Protein AF-A0A1V4SC16-F1 (afdb_monomer)

Nearest PDB structures (foldseek):
  8dss-assembly1_B  TM=9.238E-01  e=8.086E-04  Geobacillus stearothermophilus ATCC 7953
  2oce-assembly1_A  TM=9.212E-01  e=4.466E-02  Pseudomonas aeruginosa PAO1
  3bzk-assembly1_A  TM=8.249E-01  e=3.281E-02  Pseudomonas aeruginosa
  2edu-assembly1_A  TM=8.619E-01  e=1.357E-01  Homo sapiens
  7yfp-assembly1_F  TM=5.704E-01  e=9.016E+00  Saccharomyces cerevisiae

Secondary structure (DSSP, 8-state):
-----GGG--GGGGG----TTEEEEEE--TTS--EEEEEE--HHHHHHTTPPEETTT--HHHHTTSTT--HHHHHHHHHHHHHHTS-SSGGGGGGTS-HHHHHHHHTTEE-PPPSS---TT------

Structure (mmCIF, N/CA/C/O backbone):
data_AF-A0A1V4SC16-F1
#
_entry.id   AF-A0A1V4SC16-F1
#
loop_
_atom_site.group_PDB
_atom_site.id
_atom_site.type_symbol
_atom_site.label_atom_id
_atom_site.label_alt_id
_atom_site.label_comp_id
_atom_site.label_asym_id
_atom_site.label_e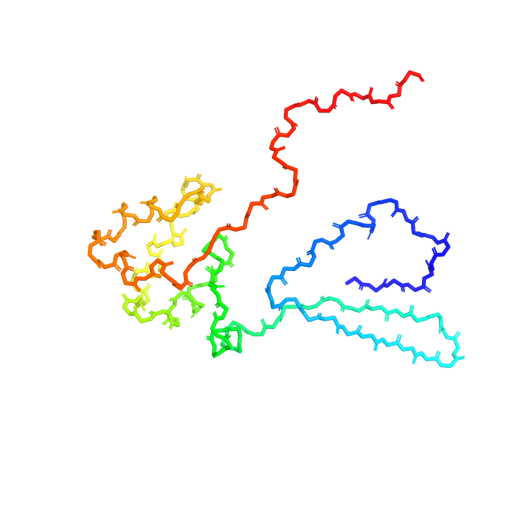ntity_id
_atom_site.label_seq_id
_atom_site.pdbx_PDB_ins_code
_atom_site.Cartn_x
_atom_site.Cartn_y
_atom_site.Cartn_z
_atom_site.occupancy
_atom_site.B_iso_or_equiv
_atom_site.auth_seq_id
_atom_site.auth_comp_id
_atom_site.auth_asym_id
_atom_site.auth_atom_id
_atom_site.pdbx_PDB_model_num
ATOM 1 N N . MET A 1 1 ? 15.921 1.190 -14.578 1.00 51.94 1 MET A N 1
ATOM 2 C CA . MET A 1 1 ? 17.390 1.339 -14.551 1.00 51.94 1 MET A CA 1
ATOM 3 C C . MET A 1 1 ? 17.925 0.444 -15.643 1.00 51.94 1 MET A C 1
ATOM 5 O O . MET A 1 1 ? 17.540 -0.715 -15.640 1.00 51.94 1 MET A O 1
ATOM 9 N N . ARG A 1 2 ? 18.678 0.988 -16.600 1.00 48.94 2 ARG A N 1
ATOM 10 C CA . ARG A 1 2 ? 19.286 0.230 -17.696 1.00 48.94 2 ARG A CA 1
ATOM 11 C C . ARG A 1 2 ? 20.779 0.204 -17.421 1.00 48.94 2 ARG A C 1
ATOM 13 O O . ARG A 1 2 ? 21.379 1.268 -17.312 1.00 48.94 2 ARG A O 1
ATOM 20 N N . VAL A 1 3 ? 21.338 -0.985 -17.230 1.00 53.09 3 VAL A N 1
ATOM 21 C CA . VAL A 1 3 ? 22.755 -1.127 -16.897 1.00 53.09 3 VAL A CA 1
ATOM 22 C C . VAL A 1 3 ? 23.482 -1.717 -18.091 1.00 53.09 3 VAL A C 1
ATOM 24 O O . VAL A 1 3 ? 23.345 -2.901 -18.371 1.00 53.09 3 VAL A O 1
ATOM 27 N N . GLU A 1 4 ? 24.175 -0.861 -18.837 1.00 52.53 4 GLU A N 1
ATOM 28 C CA . GLU A 1 4 ? 24.738 -1.192 -20.155 1.00 52.53 4 GLU A CA 1
ATOM 29 C C . GLU A 1 4 ? 26.219 -1.597 -20.106 1.00 52.53 4 GLU A C 1
ATOM 31 O O . GLU A 1 4 ? 26.729 -2.142 -21.079 1.00 52.53 4 GLU A O 1
ATOM 36 N N . ASP A 1 5 ? 26.920 -1.364 -18.991 1.00 53.72 5 ASP A N 1
ATOM 37 C CA . ASP A 1 5 ? 28.342 -1.687 -18.859 1.00 53.72 5 ASP A CA 1
ATOM 38 C C . ASP A 1 5 ? 28.688 -2.093 -17.421 1.00 53.72 5 ASP A C 1
ATOM 40 O O . ASP A 1 5 ? 28.651 -1.277 -16.496 1.00 53.72 5 ASP A O 1
ATOM 44 N N . ILE A 1 6 ? 29.056 -3.366 -17.234 1.00 53.72 6 ILE A N 1
ATOM 45 C CA . ILE A 1 6 ? 29.424 -3.918 -15.923 1.00 53.72 6 ILE A CA 1
ATOM 46 C C . ILE A 1 6 ? 30.692 -3.263 -15.348 1.00 53.72 6 ILE A C 1
ATOM 48 O O . ILE A 1 6 ? 30.906 -3.281 -14.140 1.00 53.72 6 ILE A O 1
ATOM 52 N N . LYS A 1 7 ? 31.525 -2.651 -16.203 1.00 50.22 7 LYS A N 1
ATOM 53 C CA . LYS A 1 7 ? 32.803 -2.035 -15.815 1.00 50.22 7 LYS A CA 1
ATOM 54 C C . LYS A 1 7 ? 32.665 -0.603 -15.288 1.00 50.22 7 LYS A C 1
ATOM 56 O O . LYS A 1 7 ? 33.641 -0.067 -14.775 1.00 50.22 7 LYS A O 1
ATOM 61 N N . LYS A 1 8 ? 31.480 0.011 -15.406 1.00 47.19 8 LYS A N 1
ATOM 62 C CA . LYS A 1 8 ? 31.158 1.360 -14.896 1.00 47.19 8 LYS A CA 1
ATOM 63 C C . LYS A 1 8 ? 30.176 1.344 -13.718 1.00 47.19 8 LYS A C 1
ATOM 65 O O . LYS A 1 8 ? 29.587 2.373 -13.407 1.00 47.19 8 LYS A O 1
ATOM 70 N N . PHE A 1 9 ? 29.993 0.187 -13.083 1.00 47.75 9 PHE A N 1
ATOM 71 C CA . PHE A 1 9 ? 29.190 0.056 -11.870 1.00 47.75 9 PHE A CA 1
ATOM 72 C C . PHE A 1 9 ? 29.796 0.892 -10.734 1.00 47.75 9 PHE A C 1
ATOM 74 O O . PHE A 1 9 ? 30.867 0.563 -10.228 1.00 47.75 9 PHE A O 1
ATOM 81 N N . ASP A 1 10 ? 29.101 1.955 -10.328 1.00 50.09 10 ASP A N 1
ATOM 82 C CA . ASP A 1 10 ? 29.328 2.637 -9.050 1.00 50.09 10 ASP A CA 1
ATOM 83 C C . ASP A 1 10 ? 28.670 1.793 -7.934 1.00 50.09 10 ASP A C 1
ATOM 85 O O . ASP A 1 10 ? 27.626 1.171 -8.146 1.00 50.09 10 ASP A O 1
ATOM 89 N N . GLU A 1 11 ? 29.253 1.759 -6.733 1.00 51.19 11 GLU A N 1
ATOM 90 C CA . GLU A 1 11 ? 28.751 1.013 -5.564 1.00 51.19 11 GLU A CA 1
ATOM 91 C C . GLU A 1 11 ? 27.275 1.309 -5.247 1.00 51.19 11 GLU A C 1
ATOM 93 O O . GLU A 1 11 ? 26.556 0.465 -4.702 1.00 51.19 11 GLU A O 1
ATOM 98 N N . LYS A 1 12 ? 26.788 2.492 -5.631 1.00 49.38 12 LYS A N 1
ATOM 99 C CA . LYS A 1 12 ? 25.384 2.900 -5.485 1.00 49.38 12 LYS A CA 1
ATOM 100 C C . LYS A 1 12 ? 24.408 2.022 -6.280 1.00 49.38 12 LYS A C 1
ATOM 102 O O . LYS A 1 12 ? 23.275 1.844 -5.832 1.00 49.38 12 LYS A O 1
ATOM 107 N N . ASP A 1 13 ? 24.841 1.424 -7.391 1.00 50.22 13 ASP A N 1
ATOM 108 C CA . ASP A 1 13 ? 24.023 0.536 -8.229 1.00 50.22 13 ASP A CA 1
ATOM 109 C C . ASP A 1 13 ? 23.991 -0.918 -7.713 1.00 50.22 13 ASP A C 1
ATOM 111 O O . ASP A 1 13 ? 23.113 -1.696 -8.097 1.00 50.22 13 ASP A O 1
ATOM 115 N N . LEU A 1 14 ? 24.892 -1.293 -6.789 1.00 55.38 14 LEU A N 1
ATOM 116 C CA . LEU A 1 14 ? 25.004 -2.654 -6.234 1.00 55.38 14 LEU A CA 1
ATOM 117 C C . LEU A 1 14 ? 23.895 -3.023 -5.235 1.00 55.38 14 LEU A C 1
ATOM 119 O O . LEU A 1 14 ? 23.816 -4.171 -4.798 1.00 55.38 14 LEU A O 1
ATOM 123 N N . THR A 1 15 ? 23.034 -2.081 -4.840 1.00 60.59 15 THR A N 1
ATOM 124 C CA . THR A 1 15 ? 22.105 -2.280 -3.711 1.00 60.59 15 THR A CA 1
ATOM 125 C C . THR A 1 15 ? 20.636 -2.042 -4.049 1.00 60.59 15 THR A C 1
ATOM 127 O O . THR A 1 15 ? 19.832 -1.697 -3.177 1.00 60.59 15 THR A O 1
ATOM 130 N N . VAL A 1 16 ? 20.221 -2.280 -5.300 1.00 67.81 16 VAL A N 1
ATOM 131 C CA . VAL A 1 16 ? 18.786 -2.248 -5.614 1.00 67.81 16 VAL A CA 1
ATOM 132 C C . VAL A 1 16 ? 18.067 -3.402 -4.908 1.00 67.81 16 VAL A C 1
ATOM 134 O O . VAL A 1 16 ? 18.160 -4.565 -5.297 1.00 67.81 16 VAL A O 1
ATOM 137 N N . LYS A 1 17 ? 17.306 -3.071 -3.857 1.00 70.31 17 LYS A N 1
ATOM 138 C CA . LYS A 1 17 ? 16.481 -4.038 -3.124 1.00 70.31 17 LYS A CA 1
ATOM 139 C C . LYS A 1 17 ? 15.363 -4.561 -4.020 1.00 70.31 17 LYS A C 1
ATOM 141 O O . LYS A 1 17 ? 14.406 -3.836 -4.307 1.00 70.31 17 LYS A O 1
ATOM 146 N N . LEU A 1 18 ? 15.441 -5.839 -4.379 1.00 76.44 18 LEU A N 1
ATOM 147 C CA . LEU A 1 18 ? 14.299 -6.565 -4.924 1.00 76.44 18 LEU A CA 1
ATOM 148 C C . LEU A 1 18 ? 13.229 -6.718 -3.841 1.00 76.44 18 LEU A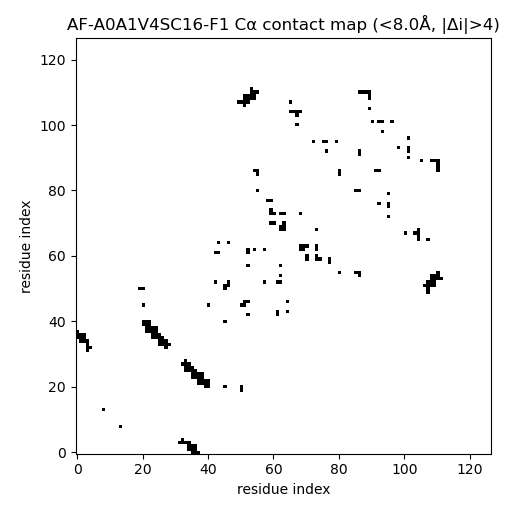 C 1
ATOM 150 O O . LEU A 1 18 ? 13.519 -7.012 -2.680 1.00 76.44 18 LEU A O 1
ATOM 154 N N . ARG A 1 19 ? 11.983 -6.477 -4.233 1.00 74.31 19 ARG A N 1
ATOM 155 C CA . ARG A 1 19 ? 10.808 -6.508 -3.364 1.00 74.31 19 ARG A CA 1
ATOM 156 C C . ARG A 1 19 ? 9.867 -7.595 -3.837 1.00 74.31 19 ARG A C 1
ATOM 158 O O . ARG A 1 19 ? 9.994 -8.097 -4.956 1.00 74.31 19 ARG A O 1
ATOM 165 N N . ASN A 1 20 ? 8.893 -7.938 -3.003 1.00 75.06 20 ASN A N 1
ATOM 166 C CA . ASN A 1 20 ? 7.876 -8.882 -3.433 1.00 75.06 20 ASN A CA 1
ATOM 167 C C . ASN A 1 20 ? 7.115 -8.320 -4.648 1.00 75.06 20 ASN A C 1
ATOM 169 O O . ASN A 1 20 ? 6.671 -7.172 -4.643 1.00 75.06 20 ASN A O 1
ATOM 173 N N . GLY A 1 21 ? 7.011 -9.118 -5.709 1.00 78.56 21 GLY A N 1
ATOM 174 C CA . GLY A 1 21 ? 6.439 -8.690 -6.984 1.00 78.56 21 GLY A CA 1
ATOM 175 C C . GLY A 1 21 ? 7.309 -7.734 -7.812 1.00 78.56 21 GLY A C 1
ATOM 176 O O . GLY A 1 21 ? 6.791 -7.102 -8.737 1.00 78.56 21 GLY A O 1
ATOM 177 N N . SER A 1 22 ? 8.612 -7.626 -7.524 1.00 85.81 22 SER A N 1
ATOM 178 C CA . SER A 1 22 ? 9.588 -7.089 -8.480 1.00 85.81 22 SER A CA 1
ATOM 179 C C . SER A 1 22 ? 9.651 -7.979 -9.724 1.00 85.81 22 SER A C 1
ATOM 181 O O . SER A 1 22 ? 9.825 -9.191 -9.625 1.00 85.81 22 SER A O 1
ATOM 183 N N . LYS A 1 23 ? 9.540 -7.366 -10.902 1.00 83.81 23 LYS A N 1
ATOM 184 C CA . LYS A 1 23 ? 9.699 -8.011 -12.206 1.00 83.81 23 LYS A CA 1
ATOM 185 C C . LYS A 1 23 ? 11.054 -7.606 -12.778 1.00 83.81 23 LYS A C 1
ATOM 187 O O . LYS A 1 23 ? 11.309 -6.419 -12.959 1.00 83.81 23 LYS A O 1
ATOM 192 N N . ILE A 1 24 ? 11.902 -8.593 -13.049 1.00 86.31 24 ILE A N 1
ATOM 193 C CA . ILE A 1 24 ? 13.200 -8.395 -13.699 1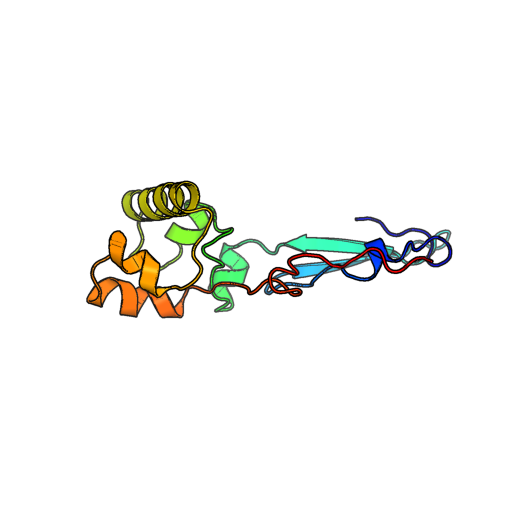.00 86.31 24 ILE A CA 1
ATOM 194 C C . ILE A 1 24 ? 13.050 -8.796 -15.159 1.00 86.31 24 ILE A C 1
ATOM 196 O O . ILE A 1 24 ? 12.590 -9.898 -15.455 1.00 86.31 24 ILE A O 1
ATOM 200 N N . ILE A 1 25 ? 13.421 -7.902 -16.065 1.00 83.75 25 ILE A N 1
ATOM 201 C CA . ILE A 1 25 ? 13.451 -8.166 -17.501 1.00 83.75 25 ILE A CA 1
ATOM 202 C C . ILE A 1 25 ? 14.918 -8.236 -17.895 1.00 83.75 25 ILE A C 1
ATOM 204 O O . ILE A 1 25 ? 15.630 -7.251 -17.737 1.00 83.75 25 ILE A O 1
ATOM 208 N N . LEU A 1 26 ? 15.371 -9.396 -18.365 1.00 82.50 26 LEU A N 1
ATOM 209 C CA . LEU A 1 26 ? 16.730 -9.589 -18.869 1.00 82.50 26 LEU A CA 1
ATOM 210 C C . LEU A 1 26 ? 16.715 -9.463 -20.390 1.00 82.50 26 LEU A C 1
ATOM 212 O O . LEU A 1 26 ? 15.956 -10.167 -21.055 1.00 82.50 26 LEU A O 1
ATOM 216 N N . SER A 1 27 ? 17.570 -8.597 -20.923 1.00 79.56 27 SER A N 1
ATOM 217 C CA . SER A 1 27 ? 17.668 -8.327 -22.354 1.00 79.56 27 SER A CA 1
ATOM 218 C C . SER A 1 27 ? 19.129 -8.350 -22.792 1.00 79.56 27 SER A C 1
ATOM 220 O O . SER A 1 27 ? 20.026 -7.880 -22.095 1.00 79.56 27 SER A O 1
ATOM 222 N N . SER A 1 28 ? 19.382 -8.895 -23.977 1.00 73.38 28 SER A N 1
ATOM 223 C CA . SER A 1 28 ? 20.696 -8.871 -24.618 1.00 73.38 28 SER A CA 1
ATOM 224 C C . SER A 1 28 ? 20.493 -8.706 -26.120 1.00 73.38 28 SER A C 1
ATOM 226 O O . SER A 1 28 ? 19.628 -9.362 -26.702 1.00 73.38 28 SER A O 1
ATOM 228 N N . ASN A 1 29 ? 21.258 -7.809 -26.746 1.00 72.50 29 ASN A N 1
ATOM 229 C CA . ASN A 1 29 ? 21.358 -7.725 -28.203 1.00 72.50 29 ASN A CA 1
ATOM 230 C C . ASN A 1 29 ? 22.770 -8.184 -28.622 1.00 72.50 29 ASN A C 1
ATOM 232 O O . ASN A 1 29 ? 23.693 -8.132 -27.815 1.00 72.50 29 ASN A O 1
ATOM 236 N N . LYS A 1 30 ? 22.942 -8.640 -29.871 1.00 64.50 30 LYS A N 1
ATOM 237 C CA . LYS A 1 30 ? 24.211 -9.214 -30.372 1.00 64.50 30 LYS A CA 1
ATOM 238 C C . LYS A 1 30 ? 25.417 -8.255 -30.328 1.00 64.50 30 LYS A C 1
ATOM 240 O O . LYS A 1 30 ? 26.543 -8.722 -30.442 1.00 64.50 30 LYS A O 1
ATOM 245 N N . GLU A 1 31 ? 25.185 -6.956 -30.173 1.00 70.38 31 GLU A N 1
ATOM 246 C CA . GLU A 1 31 ? 26.179 -5.875 -30.178 1.00 70.38 31 GLU A CA 1
ATOM 247 C C . GLU A 1 31 ? 26.399 -5.229 -28.792 1.00 70.38 31 GLU A C 1
ATOM 249 O O . GLU A 1 31 ? 27.368 -4.497 -28.621 1.00 70.38 31 GLU A O 1
ATOM 254 N N . ASN A 1 32 ? 25.551 -5.506 -27.791 1.00 58.31 32 ASN A N 1
ATOM 255 C CA . ASN A 1 32 ? 25.593 -4.884 -26.462 1.00 58.31 32 ASN A CA 1
ATOM 256 C C . ASN A 1 32 ? 25.756 -5.908 -25.333 1.00 58.31 32 ASN A C 1
ATOM 258 O O . ASN A 1 32 ? 25.272 -7.040 -25.399 1.00 58.31 32 ASN A O 1
ATOM 262 N N . HIS A 1 33 ? 26.376 -5.467 -24.236 1.00 63.56 33 HIS A N 1
ATOM 263 C CA . HIS A 1 33 ? 26.426 -6.229 -22.991 1.00 63.56 33 HIS A CA 1
ATOM 264 C C . HIS A 1 33 ? 25.005 -6.511 -22.454 1.00 63.56 33 HIS A C 1
ATOM 266 O O . HIS A 1 33 ? 24.095 -5.700 -22.661 1.00 63.56 33 HIS A O 1
ATOM 272 N N . PRO A 1 34 ? 24.780 -7.666 -21.791 1.00 70.88 34 PRO A N 1
ATOM 273 C CA . PRO A 1 34 ? 23.481 -7.989 -21.212 1.00 70.88 34 PRO A CA 1
ATOM 274 C C . PRO A 1 34 ? 23.087 -6.928 -20.184 1.00 70.88 34 PRO A C 1
ATOM 276 O O . PRO A 1 34 ? 23.881 -6.578 -19.313 1.00 70.88 34 PRO A O 1
ATOM 279 N N . TYR A 1 35 ? 21.848 -6.452 -20.274 1.00 69.75 35 TYR A N 1
ATOM 280 C CA . TYR A 1 35 ? 21.278 -5.494 -19.337 1.00 69.75 35 TYR A CA 1
ATOM 281 C C . TYR A 1 35 ? 19.993 -6.047 -18.731 1.00 69.75 35 TYR A C 1
ATOM 283 O O . TYR A 1 35 ? 19.356 -6.958 -19.268 1.00 69.75 35 TYR A O 1
ATOM 291 N N . PHE A 1 36 ? 19.600 -5.481 -17.595 1.00 75.50 36 PHE A N 1
ATOM 292 C CA . PHE A 1 36 ? 18.322 -5.782 -16.973 1.00 75.50 36 PHE A CA 1
ATOM 293 C C . PHE A 1 36 ? 17.520 -4.510 -16.728 1.00 75.50 36 PHE A C 1
ATOM 295 O O . PHE A 1 36 ? 18.086 -3.440 -16.511 1.00 75.50 36 PHE A O 1
ATOM 302 N N . GLU A 1 37 ? 16.200 -4.646 -16.741 1.00 78.81 37 GLU A N 1
ATOM 303 C CA . GLU A 1 37 ? 15.252 -3.625 -16.311 1.00 78.81 37 GLU A CA 1
ATOM 304 C C . GLU A 1 37 ? 14.461 -4.143 -15.110 1.00 78.81 37 GLU A C 1
ATOM 306 O O . GLU A 1 37 ? 14.160 -5.334 -14.998 1.00 78.81 37 GLU A O 1
ATOM 311 N N . LEU A 1 38 ? 14.130 -3.235 -14.194 1.00 79.56 38 LEU A N 1
ATOM 312 C CA . LEU A 1 38 ? 13.345 -3.536 -13.003 1.00 79.56 38 LEU A CA 1
ATOM 313 C C . LEU A 1 38 ? 12.008 -2.812 -13.078 1.00 79.56 38 LEU A C 1
ATOM 315 O O . LEU A 1 38 ? 11.961 -1.585 -13.143 1.00 79.56 38 LEU A O 1
ATOM 319 N N . GLU A 1 39 ? 10.935 -3.585 -12.996 1.00 83.69 39 GLU A N 1
ATOM 320 C CA . GLU A 1 39 ? 9.559 -3.109 -12.935 1.00 83.69 39 GLU A CA 1
ATOM 321 C C . GLU A 1 39 ? 8.850 -3.668 -11.693 1.00 83.69 39 GLU A C 1
ATOM 323 O O . GLU A 1 39 ? 9.342 -4.562 -11.000 1.00 83.69 39 GLU A O 1
ATOM 328 N N . GLN A 1 40 ? 7.654 -3.154 -11.408 1.00 82.12 40 GLN A N 1
ATOM 329 C CA . GLN A 1 40 ? 6.739 -3.743 -10.434 1.00 82.12 40 GLN A CA 1
ATOM 330 C C . GLN A 1 40 ? 5.607 -4.460 -11.163 1.00 82.12 40 GLN A C 1
ATOM 332 O O . GLN A 1 40 ? 4.996 -3.907 -12.077 1.00 82.12 40 GLN A O 1
ATOM 337 N N . MET A 1 41 ? 5.288 -5.681 -10.729 1.00 84.88 41 MET A N 1
ATOM 338 C CA . MET A 1 41 ? 4.083 -6.375 -11.180 1.00 84.88 41 MET A CA 1
ATOM 339 C C . MET A 1 41 ? 2.843 -5.514 -10.907 1.00 84.88 41 MET A C 1
ATOM 341 O O . MET A 1 41 ? 2.818 -4.689 -9.991 1.00 84.88 41 MET A O 1
ATOM 345 N N . LYS A 1 42 ? 1.771 -5.710 -11.676 1.00 84.12 42 LYS A N 1
ATOM 346 C CA . LYS A 1 42 ? 0.495 -5.060 -11.355 1.00 84.12 42 LYS A CA 1
ATOM 347 C C . LYS A 1 42 ? 0.010 -5.548 -9.989 1.00 84.12 42 LYS A C 1
ATOM 349 O O . LYS A 1 42 ? 0.126 -6.733 -9.676 1.00 84.12 42 LYS A O 1
ATOM 354 N N . ALA A 1 43 ? -0.557 -4.647 -9.188 1.00 77.44 43 ALA A N 1
ATOM 355 C CA . ALA A 1 43 ? -1.051 -4.987 -7.855 1.00 77.44 43 ALA A CA 1
ATOM 356 C C . ALA A 1 43 ? -2.119 -6.082 -7.879 1.00 77.44 43 ALA A C 1
ATOM 358 O O . ALA A 1 43 ? -2.102 -6.957 -7.025 1.00 77.44 43 ALA A O 1
ATOM 359 N N . THR A 1 44 ? -2.977 -6.091 -8.900 1.00 80.69 44 THR A N 1
ATOM 360 C CA . THR A 1 44 ? -3.959 -7.157 -9.131 1.00 80.69 44 THR A CA 1
ATOM 361 C C . THR A 1 44 ? -3.295 -8.521 -9.293 1.00 80.69 44 THR A C 1
ATOM 363 O O . THR A 1 44 ? -3.705 -9.479 -8.648 1.00 80.69 44 THR A O 1
ATOM 366 N N . THR A 1 45 ? -2.232 -8.612 -10.097 1.00 82.94 45 THR A N 1
ATOM 367 C CA . THR A 1 45 ? -1.465 -9.851 -10.275 1.00 82.94 45 THR A CA 1
ATOM 368 C C . THR A 1 45 ? -0.810 -10.285 -8.969 1.00 82.94 45 THR A C 1
ATOM 370 O O . THR A 1 45 ? -0.915 -11.448 -8.600 1.00 82.94 45 THR A O 1
ATOM 373 N N . ARG A 1 46 ? -0.183 -9.355 -8.235 1.00 82.81 46 ARG A N 1
ATOM 374 C CA . ARG A 1 46 ? 0.402 -9.651 -6.917 1.00 82.81 46 ARG A CA 1
ATOM 375 C C . ARG A 1 46 ? -0.652 -10.183 -5.943 1.00 82.81 46 ARG A C 1
ATOM 377 O O . ARG A 1 46 ? -0.430 -11.201 -5.298 1.00 82.81 46 ARG A O 1
ATOM 384 N N . PHE A 1 47 ? -1.812 -9.533 -5.894 1.00 79.56 47 PHE A N 1
ATOM 385 C CA . PHE A 1 47 ? -2.904 -9.898 -5.000 1.00 79.56 47 PHE A CA 1
ATOM 386 C C . PHE A 1 47 ? -3.475 -11.288 -5.315 1.00 79.56 47 PHE A C 1
ATOM 388 O O . PHE A 1 47 ? -3.653 -12.095 -4.407 1.00 79.56 47 PHE A O 1
ATOM 395 N N . VAL A 1 48 ? -3.686 -11.611 -6.597 1.00 82.62 48 VAL A N 1
ATOM 396 C CA . VAL A 1 48 ? -4.131 -12.951 -7.033 1.00 82.62 48 VAL A CA 1
ATOM 397 C C . VAL A 1 48 ? -3.123 -14.039 -6.653 1.00 82.62 48 VAL A C 1
ATOM 399 O O . VAL A 1 48 ? -3.522 -15.142 -6.296 1.00 82.62 48 VAL A O 1
ATOM 402 N N . LEU A 1 49 ? -1.825 -13.728 -6.667 1.00 81.19 49 LEU A N 1
ATOM 403 C CA . LEU A 1 49 ? -0.764 -14.643 -6.234 1.00 81.19 49 LEU A CA 1
ATOM 404 C C . LEU A 1 49 ? -0.611 -14.723 -4.703 1.00 81.19 49 LEU A C 1
ATOM 406 O O . LEU A 1 49 ? 0.358 -15.301 -4.216 1.00 81.19 49 LEU A O 1
ATOM 410 N N . GLY A 1 50 ? -1.533 -14.134 -3.935 1.00 83.00 50 GLY A N 1
ATOM 411 C CA . GLY A 1 50 ? -1.499 -14.149 -2.473 1.00 83.00 50 GLY A CA 1
ATOM 412 C C . GLY A 1 50 ? -0.379 -13.300 -1.871 1.00 83.00 50 GLY A C 1
ATOM 413 O O . GLY A 1 50 ? -0.028 -13.487 -0.708 1.00 83.00 50 GLY A O 1
ATOM 414 N N . MET A 1 51 ? 0.202 -12.372 -2.639 1.00 86.50 51 MET A N 1
ATOM 415 C CA . MET A 1 51 ? 1.236 -11.476 -2.129 1.00 86.50 51 MET A CA 1
ATOM 416 C C . MET A 1 51 ? 0.595 -10.372 -1.275 1.00 86.50 51 MET A C 1
ATOM 418 O O . MET A 1 51 ? -0.299 -9.673 -1.768 1.00 86.50 51 MET A O 1
ATOM 422 N N . PRO A 1 52 ? 1.059 -10.165 -0.029 1.00 89.25 52 PRO A N 1
ATOM 423 C CA . PRO A 1 52 ? 0.584 -9.071 0.806 1.00 89.25 52 PRO A CA 1
ATOM 424 C C . PRO A 1 52 ? 0.845 -7.704 0.165 1.00 89.25 52 PRO A C 1
ATOM 426 O O . PRO A 1 52 ? 1.827 -7.501 -0.554 1.00 89.25 52 PRO A O 1
ATOM 429 N N . ILE A 1 53 ? -0.042 -6.756 0.444 1.00 90.75 53 ILE A N 1
ATOM 430 C CA . ILE A 1 53 ? 0.025 -5.385 -0.048 1.00 90.75 53 ILE A CA 1
ATOM 431 C C . ILE A 1 53 ? 0.828 -4.529 0.933 1.00 90.75 53 ILE A C 1
ATOM 433 O O . ILE A 1 53 ? 0.487 -4.416 2.111 1.00 90.75 53 ILE A O 1
ATOM 437 N N . GLU A 1 54 ? 1.871 -3.881 0.419 1.00 92.00 54 GLU A N 1
ATOM 438 C CA . GLU A 1 54 ? 2.697 -2.945 1.180 1.00 92.00 54 GLU A CA 1
ATOM 439 C C . GLU A 1 54 ? 1.922 -1.653 1.464 1.00 92.00 54 GLU A C 1
ATOM 441 O O . GLU A 1 54 ? 1.7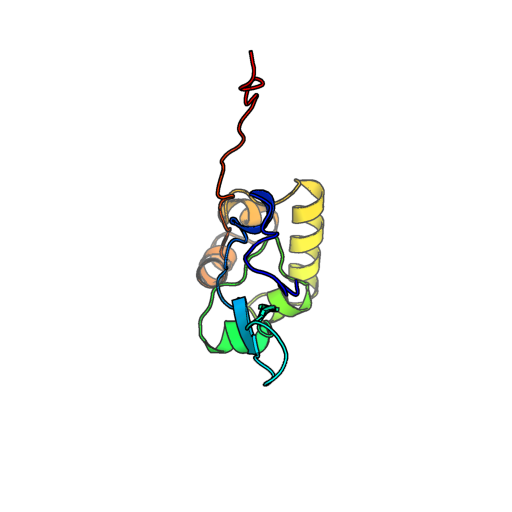82 -0.791 0.590 1.00 92.00 54 GLU A O 1
ATOM 446 N N . VAL A 1 55 ? 1.427 -1.495 2.693 1.00 94.62 55 VAL A N 1
ATOM 447 C CA . VAL A 1 55 ? 0.511 -0.398 3.055 1.00 94.62 55 VAL A CA 1
ATOM 448 C C . VAL A 1 55 ? 1.142 0.985 2.863 1.00 94.62 55 VAL A C 1
ATOM 450 O O . VAL A 1 55 ? 0.472 1.941 2.458 1.00 94.62 55 VAL A O 1
ATOM 453 N N . ASN A 1 56 ? 2.457 1.098 3.068 1.00 94.44 56 ASN A N 1
ATOM 454 C CA . ASN A 1 56 ? 3.150 2.375 2.942 1.00 94.44 56 ASN A CA 1
ATOM 455 C C . ASN A 1 56 ? 3.335 2.836 1.493 1.00 94.44 56 ASN A C 1
ATOM 457 O O . ASN A 1 56 ? 3.679 3.992 1.259 1.00 94.44 56 ASN A O 1
ATOM 461 N N . ARG A 1 57 ? 3.096 1.958 0.513 1.00 90.38 57 ARG A N 1
ATOM 462 C CA . ARG A 1 57 ? 3.303 2.241 -0.919 1.00 90.38 57 ARG A CA 1
ATOM 463 C C . ARG A 1 57 ? 2.070 2.000 -1.773 1.00 90.38 57 ARG A C 1
ATOM 465 O O . ARG A 1 57 ? 2.030 2.453 -2.912 1.00 90.38 57 ARG A O 1
ATOM 472 N N . ALA A 1 58 ? 1.080 1.303 -1.229 1.00 92.50 58 ALA A N 1
ATOM 473 C CA . ALA A 1 58 ? -0.167 1.008 -1.904 1.00 92.50 58 ALA A CA 1
ATOM 474 C C . ALA A 1 58 ? -0.897 2.288 -2.330 1.00 92.50 58 ALA A C 1
ATOM 476 O O . ALA A 1 58 ? -0.968 3.276 -1.587 1.00 92.50 58 ALA A O 1
ATOM 477 N N . THR A 1 59 ? -1.466 2.247 -3.530 1.00 94.19 59 THR A N 1
ATOM 478 C CA . THR A 1 59 ? -2.447 3.232 -3.990 1.00 94.19 59 THR A CA 1
ATOM 479 C C . THR A 1 59 ? -3.831 2.920 -3.410 1.00 94.19 59 THR A C 1
ATOM 481 O O . THR A 1 59 ? -4.056 1.830 -2.881 1.00 94.19 59 THR A O 1
ATOM 484 N N . SER A 1 60 ? -4.795 3.844 -3.540 1.00 94.75 60 SER A N 1
ATOM 485 C CA . SER A 1 60 ? -6.177 3.590 -3.083 1.00 94.75 60 SER A CA 1
ATOM 486 C C . SER A 1 60 ? -6.758 2.348 -3.753 1.00 94.75 60 SER A C 1
ATOM 488 O O . SER A 1 60 ? -7.303 1.477 -3.083 1.00 94.75 60 SER A O 1
ATOM 490 N N . LYS A 1 61 ? -6.543 2.220 -5.070 1.00 93.31 61 LYS A N 1
ATOM 491 C CA . LYS A 1 61 ? -7.017 1.079 -5.857 1.00 93.31 61 LYS A CA 1
ATOM 492 C C . LYS A 1 61 ? -6.395 -0.239 -5.405 1.00 93.31 61 LYS A C 1
ATOM 494 O O . LYS A 1 61 ? -7.085 -1.248 -5.417 1.00 93.31 61 LYS A O 1
ATOM 499 N N . ASP A 1 62 ? -5.128 -0.232 -4.994 1.00 93.06 62 ASP A N 1
ATOM 500 C CA . ASP A 1 62 ? -4.472 -1.438 -4.478 1.00 93.06 62 ASP A CA 1
ATOM 501 C C . ASP A 1 62 ? -5.091 -1.864 -3.143 1.00 93.06 62 ASP A C 1
ATOM 503 O O . ASP A 1 62 ? -5.375 -3.040 -2.947 1.00 93.06 62 ASP A O 1
ATOM 507 N N . LEU A 1 63 ? -5.348 -0.909 -2.241 1.00 95.00 63 LEU A N 1
ATOM 508 C CA . LEU A 1 63 ? -5.985 -1.177 -0.947 1.00 95.00 63 LEU A CA 1
ATOM 509 C C . LEU A 1 63 ? -7.426 -1.679 -1.103 1.00 95.00 63 LEU A C 1
ATOM 511 O O . LEU A 1 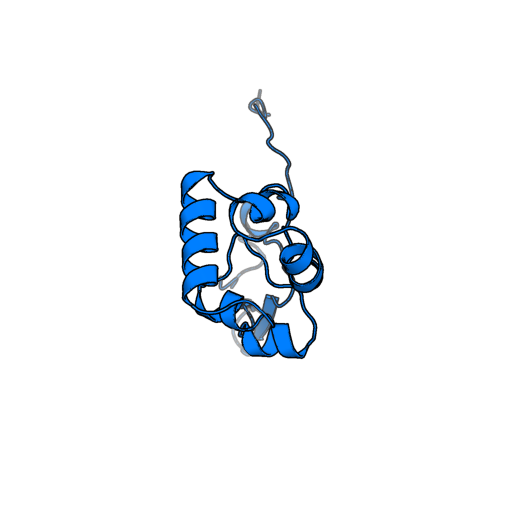63 ? -7.859 -2.534 -0.337 1.00 95.00 63 LEU A O 1
ATOM 515 N N . GLU A 1 64 ? -8.156 -1.180 -2.102 1.00 95.38 64 GLU A N 1
ATOM 516 C CA . GLU A 1 64 ? -9.522 -1.614 -2.430 1.00 95.38 64 GLU A CA 1
ATOM 517 C C . GLU A 1 64 ? -9.603 -3.067 -2.931 1.00 95.38 64 GLU A C 1
ATOM 519 O O . GLU A 1 64 ? -10.684 -3.651 -2.920 1.00 95.38 64 GLU A O 1
ATOM 524 N N . LEU A 1 65 ? -8.479 -3.689 -3.315 1.00 92.19 65 LEU A N 1
ATOM 525 C CA . LEU A 1 65 ? -8.445 -5.126 -3.617 1.00 92.19 65 LEU A CA 1
ATOM 526 C C . LEU A 1 65 ? -8.662 -5.987 -2.365 1.00 92.19 65 LEU A C 1
ATOM 528 O O . LEU A 1 65 ? -9.044 -7.151 -2.478 1.00 92.19 65 LEU A O 1
ATOM 532 N N . ILE A 1 66 ? -8.421 -5.439 -1.171 1.00 92.88 66 ILE A N 1
ATOM 533 C CA . ILE A 1 66 ? -8.499 -6.185 0.082 1.00 92.88 66 ILE A CA 1
ATOM 534 C C . ILE A 1 66 ? -9.964 -6.336 0.516 1.00 92.88 66 ILE A C 1
ATOM 536 O O . ILE A 1 66 ? -10.643 -5.331 0.756 1.00 92.88 66 ILE A O 1
ATOM 540 N N . PRO A 1 67 ? -10.459 -7.572 0.728 1.00 92.38 67 PRO A N 1
ATOM 541 C CA . PRO A 1 67 ? -11.809 -7.801 1.219 1.00 92.38 67 PRO A CA 1
ATOM 542 C C . PRO A 1 67 ? -12.086 -7.033 2.516 1.00 92.38 67 PRO A C 1
ATOM 544 O O . PRO A 1 67 ? -11.409 -7.212 3.530 1.00 92.38 67 PRO A O 1
ATOM 547 N N . GLY A 1 68 ? -13.113 -6.182 2.489 1.00 91.50 68 GLY A N 1
ATOM 548 C CA . GLY A 1 68 ? -13.499 -5.346 3.628 1.00 91.50 68 GLY A CA 1
ATOM 549 C C . GLY A 1 68 ? -12.876 -3.945 3.653 1.00 91.50 68 GLY A C 1
ATOM 550 O O . GLY A 1 68 ? -13.185 -3.186 4.580 1.00 91.50 68 GLY A O 1
ATOM 551 N N . ILE A 1 69 ? -12.070 -3.575 2.651 1.00 95.38 69 ILE A N 1
ATOM 552 C CA . ILE A 1 69 ? -11.641 -2.197 2.381 1.00 95.38 69 ILE A CA 1
ATOM 553 C C . ILE A 1 69 ? -12.365 -1.689 1.132 1.00 95.38 69 ILE A C 1
ATOM 555 O O . ILE A 1 69 ? -12.257 -2.264 0.060 1.00 95.38 69 ILE A O 1
ATOM 559 N N . GLY A 1 70 ? -13.099 -0.586 1.275 1.00 95.06 70 GLY A N 1
ATOM 560 C CA . GLY A 1 70 ? -13.636 0.170 0.140 1.00 95.06 70 GLY A CA 1
ATOM 561 C C . GLY A 1 70 ? -12.998 1.554 0.051 1.00 95.06 70 GLY A C 1
ATOM 562 O O . GLY A 1 70 ? -12.285 1.960 0.971 1.00 95.06 70 GLY A O 1
ATOM 563 N N . ASN A 1 71 ? -13.325 2.303 -1.004 1.00 96.81 71 ASN A N 1
ATOM 564 C CA . ASN A 1 71 ? -12.775 3.632 -1.314 1.00 96.81 71 ASN A CA 1
ATOM 565 C C . ASN A 1 71 ? -12.642 4.557 -0.079 1.00 96.81 71 ASN A C 1
ATOM 567 O O . ASN A 1 71 ? -11.554 5.038 0.225 1.00 96.81 71 ASN A O 1
ATOM 571 N N . LYS A 1 72 ? -13.702 4.714 0.732 1.00 96.50 72 LYS A N 1
ATOM 572 C CA . LYS A 1 72 ? -13.653 5.549 1.954 1.00 96.50 72 LYS A CA 1
ATOM 573 C C . LYS A 1 72 ? -12.567 5.113 2.946 1.00 96.50 72 LYS A C 1
ATOM 575 O O . LYS A 1 72 ? -11.889 5.948 3.536 1.00 96.50 72 LYS A O 1
ATOM 580 N N . THR A 1 73 ? -12.423 3.807 3.157 1.00 96.44 73 THR A N 1
ATOM 581 C CA . THR A 1 73 ? -11.415 3.251 4.068 1.00 96.44 73 THR A CA 1
ATOM 582 C C . THR A 1 73 ? -10.018 3.369 3.470 1.00 96.44 73 THR A C 1
ATOM 584 O O . THR A 1 73 ? -9.099 3.748 4.188 1.00 96.44 73 THR A O 1
ATOM 587 N N . ALA A 1 74 ? -9.860 3.097 2.174 1.00 97.44 74 ALA A N 1
ATOM 588 C CA . ALA A 1 74 ? -8.587 3.255 1.477 1.00 97.44 74 ALA A CA 1
ATOM 589 C C . ALA A 1 74 ? -8.083 4.708 1.542 1.00 97.44 74 ALA A C 1
ATOM 591 O O . ALA A 1 74 ? -6.939 4.944 1.931 1.00 97.44 74 ALA A O 1
ATOM 592 N N . GLY A 1 75 ? -8.961 5.682 1.285 1.00 97.56 75 GLY A N 1
ATOM 593 C CA . GLY A 1 75 ? -8.650 7.104 1.435 1.00 97.56 75 GLY A CA 1
ATOM 594 C C . GLY A 1 75 ? -8.242 7.479 2.863 1.00 97.56 75 GLY A C 1
ATOM 595 O O . GLY A 1 75 ? -7.260 8.191 3.054 1.00 97.56 75 GLY A O 1
ATOM 596 N N . ALA A 1 76 ? -8.928 6.945 3.880 1.00 97.31 76 ALA A N 1
ATOM 597 C CA . ALA A 1 76 ? -8.568 7.187 5.278 1.00 97.31 76 ALA A CA 1
ATOM 598 C C . ALA A 1 76 ? -7.196 6.595 5.653 1.00 97.31 76 ALA A C 1
ATOM 600 O O . ALA A 1 76 ? -6.438 7.230 6.384 1.00 97.31 76 ALA A O 1
ATOM 601 N N . ILE A 1 77 ? -6.854 5.411 5.127 1.00 97.00 77 ILE A N 1
ATOM 602 C CA . ILE A 1 77 ? -5.529 4.791 5.295 1.00 97.00 77 ILE A CA 1
ATOM 603 C C . ILE A 1 77 ? -4.438 5.672 4.690 1.00 97.00 77 ILE A C 1
ATOM 605 O O . ILE A 1 77 ? -3.436 5.922 5.354 1.00 97.00 77 ILE A O 1
ATOM 609 N N . ILE A 1 78 ? -4.644 6.179 3.473 1.00 97.38 78 ILE A N 1
ATOM 610 C CA . ILE A 1 78 ? -3.679 7.054 2.794 1.00 97.38 78 ILE A CA 1
ATOM 611 C C . ILE A 1 78 ? -3.495 8.368 3.555 1.00 97.38 78 ILE A C 1
ATOM 613 O O . ILE A 1 78 ? -2.363 8.731 3.864 1.00 97.38 78 ILE A O 1
ATOM 617 N N . ALA A 1 79 ? -4.589 9.033 3.930 1.00 97.12 79 ALA A N 1
ATOM 618 C CA . ALA A 1 79 ? -4.525 10.295 4.663 1.00 97.12 79 ALA A CA 1
ATOM 619 C C . ALA A 1 79 ? -3.819 10.134 6.018 1.00 97.12 79 ALA A C 1
ATOM 621 O O . ALA A 1 79 ? -3.018 10.975 6.424 1.00 97.12 79 ALA A O 1
ATOM 622 N N . TYR A 1 80 ? -4.086 9.033 6.727 1.00 97.31 80 TYR A N 1
ATOM 623 C CA . TYR A 1 80 ? -3.419 8.761 7.994 1.00 97.31 80 TYR A CA 1
ATOM 624 C C . TYR A 1 80 ? -1.938 8.418 7.799 1.00 97.31 80 TYR A C 1
ATOM 626 O O . TYR A 1 80 ? -1.108 8.960 8.523 1.00 97.31 80 TYR A O 1
ATOM 634 N N . ARG A 1 81 ? -1.598 7.593 6.796 1.00 96.06 81 ARG A N 1
ATOM 635 C CA . ARG A 1 81 ? -0.213 7.278 6.406 1.00 96.06 81 ARG A CA 1
ATOM 636 C C . ARG A 1 81 ? 0.597 8.550 6.173 1.00 96.06 81 ARG A C 1
ATOM 638 O O . ARG A 1 81 ? 1.689 8.678 6.711 1.00 96.06 81 ARG A O 1
ATOM 645 N N . GLU A 1 82 ? 0.060 9.476 5.384 1.00 95.81 82 GLU A N 1
ATOM 646 C CA . GLU A 1 82 ? 0.707 10.753 5.065 1.00 95.81 82 GLU A CA 1
ATOM 647 C C . GLU A 1 82 ? 0.886 11.620 6.312 1.00 95.81 82 GLU A C 1
ATOM 649 O O . GLU A 1 82 ? 1.954 12.188 6.520 1.00 95.81 82 GLU A O 1
ATOM 654 N N . LYS A 1 83 ? -0.119 11.649 7.194 1.00 96.06 83 LYS A N 1
ATOM 655 C CA . LYS A 1 83 ? -0.068 12.401 8.451 1.00 96.06 83 LYS A CA 1
ATOM 656 C C . LYS A 1 83 ? 1.039 11.930 9.401 1.00 96.06 83 LYS A C 1
ATOM 658 O O . LYS A 1 83 ? 1.616 12.762 10.093 1.00 96.06 83 LYS A O 1
ATOM 663 N N . ILE A 1 84 ? 1.292 10.623 9.488 1.00 94.12 84 ILE A N 1
ATOM 664 C CA . ILE A 1 84 ? 2.271 10.057 10.438 1.00 94.12 84 ILE A CA 1
ATOM 665 C C . ILE A 1 84 ? 3.644 9.769 9.814 1.00 94.12 84 ILE A C 1
ATOM 667 O O . ILE A 1 84 ? 4.545 9.327 10.518 1.00 94.12 84 ILE A O 1
ATOM 671 N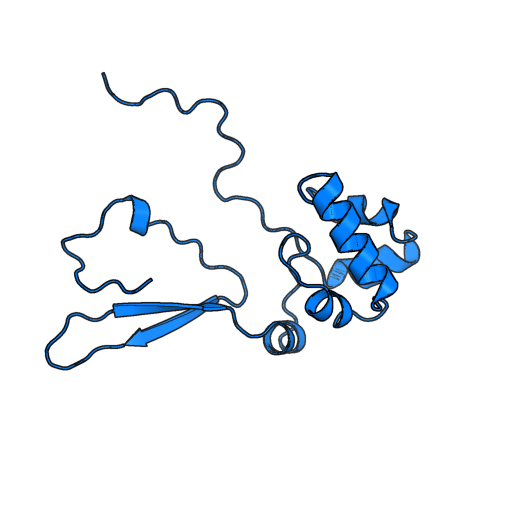 N . GLY A 1 85 ? 3.810 10.007 8.508 1.00 92.56 85 GLY A N 1
ATOM 672 C CA . GLY A 1 85 ? 5.053 9.710 7.788 1.00 92.56 85 GLY A CA 1
ATOM 673 C C . GLY A 1 85 ? 5.249 8.228 7.445 1.00 92.56 85 GLY A C 1
ATOM 674 O O . GLY A 1 85 ? 6.364 7.811 7.140 1.00 92.56 85 GLY A O 1
ATOM 675 N N . GLY A 1 86 ? 4.176 7.435 7.464 1.00 93.19 86 GLY A N 1
ATOM 676 C CA . GLY A 1 86 ? 4.203 5.991 7.237 1.00 93.19 86 GLY A CA 1
ATOM 677 C C . GLY A 1 86 ? 3.907 5.169 8.491 1.00 93.19 86 GLY A C 1
ATOM 678 O O . GLY A 1 86 ? 4.160 5.585 9.616 1.00 93.19 86 GLY A O 1
ATOM 679 N N . PHE A 1 87 ? 3.357 3.978 8.278 1.00 94.88 87 PHE A N 1
ATOM 680 C CA . PHE A 1 87 ? 3.103 3.000 9.325 1.00 94.88 87 PHE A CA 1
ATOM 681 C C . PHE A 1 87 ? 4.382 2.245 9.681 1.00 94.88 87 PHE A C 1
ATOM 683 O O . PHE A 1 87 ? 5.055 1.716 8.791 1.00 94.88 87 PHE A O 1
ATOM 690 N N . ASN A 1 88 ? 4.668 2.111 10.975 1.00 92.81 88 ASN A N 1
ATOM 691 C CA . ASN A 1 88 ? 5.741 1.238 11.466 1.00 92.81 88 ASN A CA 1
ATOM 692 C C . ASN A 1 88 ? 5.217 -0.160 11.801 1.00 92.81 88 ASN A C 1
ATOM 694 O O . ASN A 1 88 ? 5.940 -1.152 11.690 1.00 92.81 88 ASN A O 1
ATOM 698 N N . THR A 1 89 ? 3.945 -0.247 12.193 1.00 93.75 89 THR A N 1
ATOM 699 C CA . THR A 1 89 ? 3.272 -1.500 12.536 1.00 93.75 89 THR A CA 1
ATOM 700 C C . THR A 1 89 ? 1.873 -1.564 11.923 1.00 93.75 89 THR A C 1
ATOM 702 O O . THR A 1 89 ? 1.188 -0.553 11.792 1.00 93.75 89 THR A O 1
ATOM 705 N N . ILE A 1 90 ? 1.398 -2.768 11.584 1.00 93.88 90 ILE A N 1
ATOM 706 C CA . ILE A 1 90 ? 0.027 -2.957 11.069 1.00 93.88 90 ILE A CA 1
ATOM 707 C C . ILE A 1 90 ? -1.024 -2.538 12.112 1.00 93.88 90 ILE A C 1
ATOM 709 O O . ILE A 1 90 ? -2.103 -2.064 11.755 1.00 93.88 90 ILE A O 1
ATOM 713 N N . ASN A 1 91 ? -0.699 -2.640 13.404 1.00 93.00 91 ASN A N 1
ATOM 714 C CA . ASN A 1 91 ? -1.597 -2.260 14.494 1.00 93.00 91 ASN A CA 1
ATOM 715 C C . ASN A 1 91 ? -1.929 -0.763 14.516 1.00 93.00 91 ASN A C 1
ATOM 717 O O . ASN A 1 91 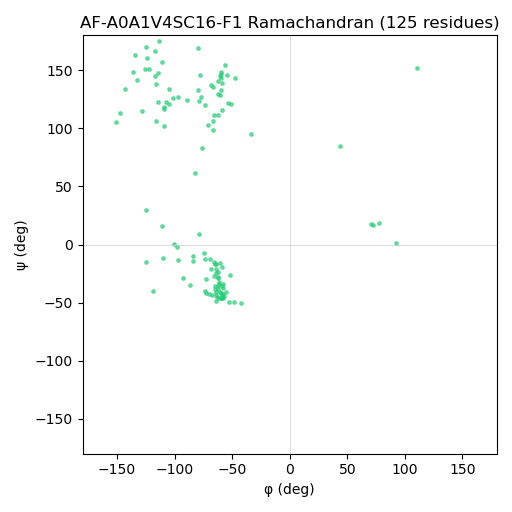? -2.998 -0.396 15.001 1.00 93.00 91 ASN A O 1
ATOM 721 N N . GLU A 1 92 ? -1.090 0.109 13.956 1.00 94.00 92 GLU A N 1
ATOM 722 C CA . GLU A 1 92 ? -1.382 1.548 13.851 1.00 94.00 92 GLU A CA 1
ATOM 723 C C . GLU A 1 92 ? -2.623 1.838 12.988 1.00 94.00 92 GLU A C 1
ATOM 725 O O . GLU A 1 92 ? -3.326 2.823 13.219 1.00 94.00 92 GLU A O 1
ATOM 730 N N . ILE A 1 93 ? -2.988 0.927 12.076 1.00 93.94 93 ILE A N 1
ATOM 731 C CA . ILE A 1 93 ? -4.219 1.012 11.272 1.00 93.94 93 ILE A CA 1
ATOM 732 C C . ILE A 1 93 ? -5.479 0.912 12.157 1.00 93.94 93 ILE A C 1
ATOM 734 O O . ILE A 1 93 ? -6.562 1.338 11.747 1.00 93.94 93 ILE A O 1
ATOM 738 N N . SER A 1 94 ? -5.365 0.439 13.406 1.00 93.56 94 SER A N 1
ATOM 739 C CA . SER A 1 94 ? -6.476 0.417 14.375 1.00 93.56 94 SER A CA 1
ATOM 740 C C . SER A 1 94 ? -7.061 1.805 14.678 1.00 93.56 94 SER A C 1
ATOM 742 O O . SER A 1 94 ? -8.207 1.923 15.107 1.00 93.56 94 SER A O 1
ATOM 744 N N . LYS A 1 95 ? -6.309 2.880 14.399 1.00 93.19 95 LYS A N 1
ATOM 745 C CA . LYS A 1 95 ? -6.797 4.267 14.490 1.00 93.19 95 LYS A CA 1
ATOM 746 C C . LYS A 1 95 ? -7.834 4.616 13.417 1.00 93.19 95 LYS A C 1
ATOM 748 O O . LYS A 1 95 ? -8.502 5.639 13.523 1.00 93.19 95 LYS A O 1
ATOM 753 N N . ILE A 1 96 ? -7.973 3.761 12.406 1.00 93.56 96 ILE A N 1
ATOM 754 C CA . ILE A 1 96 ? -8.834 3.935 11.231 1.00 93.56 96 ILE A CA 1
ATOM 755 C C . ILE A 1 96 ? -9.885 2.822 11.176 1.00 93.56 96 ILE A C 1
ATOM 757 O O . ILE A 1 96 ? -11.046 3.055 10.838 1.00 93.56 96 ILE A O 1
ATOM 761 N N . LEU A 1 97 ? -9.482 1.595 11.514 1.00 92.19 97 LEU A N 1
ATOM 762 C CA . LEU A 1 97 ? -10.315 0.399 11.489 1.00 92.19 97 LEU A CA 1
ATOM 763 C C . LEU A 1 97 ? -10.504 -0.174 12.891 1.00 92.19 97 LEU A C 1
ATOM 765 O O . LEU A 1 97 ? -9.556 -0.327 13.647 1.00 92.19 97 LEU A O 1
ATOM 769 N N . ARG A 1 98 ? -11.730 -0.600 13.211 1.00 91.12 98 ARG A N 1
ATOM 770 C CA . ARG A 1 98 ? -11.986 -1.368 14.440 1.00 91.12 98 ARG A CA 1
ATOM 771 C C . ARG A 1 98 ? -11.184 -2.671 14.434 1.00 91.12 98 ARG A C 1
ATOM 773 O O . ARG A 1 98 ? -11.081 -3.318 13.393 1.00 91.12 98 ARG A O 1
ATOM 780 N N . GLU A 1 99 ? -10.729 -3.100 15.605 1.00 88.69 99 GLU A N 1
ATOM 781 C CA . GLU A 1 99 ? -9.850 -4.262 15.807 1.00 88.69 99 GLU A CA 1
ATOM 782 C C . GLU A 1 99 ? -10.320 -5.531 15.076 1.00 88.69 99 GLU A C 1
ATOM 784 O O . GLU A 1 99 ? -9.580 -6.099 14.278 1.00 88.69 99 GLU A O 1
ATOM 789 N N . LYS A 1 100 ? -11.600 -5.903 15.212 1.00 89.62 100 LYS A N 1
ATOM 790 C CA . LYS A 1 100 ? -12.174 -7.065 14.508 1.00 89.62 100 LYS A CA 1
ATOM 791 C C . LYS A 1 100 ? -12.044 -6.976 12.979 1.00 89.62 100 LYS A C 1
ATOM 793 O O . LYS A 1 100 ? -11.830 -7.986 12.315 1.00 89.62 100 LYS A O 1
ATOM 798 N N . ARG A 1 101 ? -12.193 -5.777 12.400 1.00 92.81 101 ARG A N 1
ATOM 799 C CA . ARG A 1 101 ? -11.999 -5.563 10.954 1.00 92.81 101 ARG A CA 1
ATOM 800 C C . ARG A 1 101 ? -10.520 -5.602 10.597 1.00 92.81 101 ARG A C 1
ATOM 802 O O . ARG A 1 101 ? -10.174 -6.191 9.578 1.00 92.81 101 ARG A O 1
ATOM 809 N N . LEU A 1 102 ? -9.673 -5.012 11.438 1.00 93.25 102 LEU A N 1
ATOM 810 C CA . LEU A 1 102 ? -8.230 -5.029 11.251 1.00 93.25 102 LEU A CA 1
ATOM 811 C C . LEU A 1 102 ? -7.690 -6.461 11.217 1.00 93.25 102 LEU A C 1
ATOM 813 O O . LEU A 1 102 ? -6.948 -6.770 10.300 1.00 93.25 102 LEU A O 1
ATOM 817 N N . MET A 1 103 ? -8.117 -7.357 12.110 1.00 90.81 103 MET A N 1
ATOM 818 C CA . MET A 1 103 ? -7.678 -8.764 12.105 1.00 90.81 103 MET A CA 1
ATOM 819 C C . MET A 1 103 ? -7.929 -9.464 10.758 1.00 90.81 103 MET A C 1
ATOM 821 O O . MET A 1 103 ? -7.072 -10.191 10.259 1.00 90.81 103 MET A O 1
ATOM 825 N N . ASN A 1 104 ? -9.083 -9.212 10.134 1.00 91.50 104 ASN A N 1
ATOM 826 C CA . ASN A 1 104 ? -9.434 -9.807 8.840 1.00 91.50 104 ASN A CA 1
ATOM 827 C C . ASN A 1 104 ? -8.638 -9.217 7.669 1.00 91.50 104 ASN A C 1
ATOM 829 O O . ASN A 1 104 ? -8.407 -9.907 6.678 1.00 91.50 104 ASN A O 1
ATOM 833 N N . VAL A 1 105 ? -8.244 -7.950 7.786 1.00 93.50 105 VAL A N 1
ATOM 834 C CA . VAL A 1 105 ? -7.500 -7.195 6.772 1.00 93.50 105 VAL A CA 1
ATOM 835 C C . VAL A 1 105 ? -5.988 -7.403 6.905 1.00 93.50 105 VAL A C 1
ATOM 837 O O . VAL A 1 105 ? -5.291 -7.475 5.899 1.00 93.50 105 VAL A O 1
ATOM 840 N N . ALA A 1 106 ? -5.480 -7.544 8.131 1.00 92.19 106 ALA A N 1
ATOM 841 C CA . ALA A 1 106 ? -4.058 -7.558 8.464 1.00 92.19 106 ALA A CA 1
ATOM 842 C C . ALA A 1 106 ? -3.285 -8.664 7.739 1.00 92.19 106 ALA A C 1
ATOM 844 O O . ALA A 1 106 ? -2.150 -8.447 7.337 1.00 92.19 106 ALA A O 1
ATOM 845 N N . LYS A 1 107 ? -3.918 -9.817 7.495 1.00 92.06 107 LYS A N 1
ATOM 846 C CA . LYS A 1 107 ? -3.318 -10.930 6.739 1.00 92.06 107 LYS A CA 1
ATOM 847 C C . LYS A 1 107 ? -3.007 -10.609 5.271 1.00 92.06 107 LYS A C 1
ATOM 849 O O . LYS A 1 107 ? -2.249 -11.341 4.648 1.00 92.06 107 LYS A O 1
ATOM 854 N N . TYR A 1 108 ? -3.593 -9.547 4.718 1.00 93.31 108 TYR A N 1
ATOM 855 C CA . TYR A 1 108 ? -3.343 -9.088 3.349 1.00 93.31 108 TYR A CA 1
ATOM 856 C C . TYR A 1 108 ? -2.378 -7.906 3.286 1.00 93.31 108 TYR A C 1
ATOM 858 O O . TYR A 1 108 ? -2.122 -7.400 2.198 1.00 93.31 108 TYR A O 1
ATOM 866 N N . LEU A 1 109 ? -1.873 -7.436 4.426 1.00 92.94 109 LEU A N 1
ATOM 867 C CA . LEU A 1 109 ? -1.013 -6.265 4.506 1.00 92.94 109 LEU A CA 1
ATOM 868 C C . LEU A 1 109 ? 0.386 -6.649 4.976 1.00 92.94 109 LEU A C 1
ATOM 870 O O . LEU A 1 109 ? 0.566 -7.543 5.800 1.00 92.94 109 LEU A O 1
ATOM 874 N N . CYS A 1 110 ? 1.379 -5.922 4.485 1.00 91.94 110 CYS A N 1
ATOM 875 C CA . CYS A 1 110 ? 2.738 -5.969 4.998 1.00 91.94 110 CYS A CA 1
ATOM 876 C C . CYS A 1 110 ? 3.314 -4.559 5.165 1.00 91.94 110 CYS A C 1
ATOM 878 O O . CYS A 1 110 ? 2.773 -3.579 4.643 1.00 91.94 110 CYS A O 1
ATOM 880 N N . ILE A 1 111 ? 4.394 -4.498 5.949 1.00 91.31 111 ILE A N 1
ATOM 881 C CA . ILE A 1 111 ? 5.287 -3.347 6.063 1.00 91.31 111 ILE A CA 1
ATOM 882 C C . ILE A 1 111 ? 6.711 -3.853 5.845 1.00 91.31 111 ILE A C 1
ATOM 884 O O . ILE A 1 111 ? 7.248 -4.636 6.633 1.00 91.31 111 ILE A O 1
ATOM 888 N N . GLU A 1 112 ? 7.331 -3.408 4.765 1.00 83.88 112 GLU A N 1
ATOM 889 C CA . GLU A 1 112 ? 8.723 -3.678 4.464 1.00 83.88 112 GLU A CA 1
ATOM 890 C C . GLU A 1 112 ? 9.629 -2.850 5.374 1.00 83.88 112 GLU A C 1
ATOM 892 O O . GLU A 1 112 ? 9.647 -1.619 5.323 1.00 83.88 112 GLU A O 1
ATOM 897 N N . LYS A 1 113 ? 10.471 -3.533 6.154 1.00 73.25 113 LYS A N 1
ATOM 898 C CA . LYS A 1 113 ? 11.537 -2.859 6.898 1.00 73.25 113 LYS A CA 1
ATOM 899 C C . LYS A 1 113 ? 12.603 -2.319 5.928 1.00 73.25 113 LYS A C 1
ATOM 901 O O . LYS A 1 113 ? 12.997 -3.039 4.993 1.00 73.25 113 LYS A O 1
ATOM 906 N N . PRO A 1 114 ? 13.102 -1.085 6.127 1.00 60.12 114 PRO A N 1
ATOM 907 C CA . PRO A 1 114 ? 14.271 -0.604 5.401 1.00 60.12 114 PRO A CA 1
ATOM 908 C C . PRO A 1 114 ? 15.477 -1.513 5.693 1.00 60.12 114 PRO A C 1
ATOM 910 O O . PRO A 1 114 ? 15.606 -2.049 6.791 1.00 60.12 114 PRO A O 1
ATOM 913 N N . LEU A 1 115 ? 16.327 -1.743 4.683 1.00 54.72 115 LEU A N 1
ATOM 914 C CA . LEU A 1 115 ? 17.492 -2.644 4.798 1.00 54.72 115 LEU A CA 1
ATOM 915 C C . LEU A 1 115 ? 18.542 -2.134 5.781 1.00 54.72 115 LEU A C 1
ATOM 917 O O . LEU A 1 115 ? 19.260 -2.920 6.387 1.00 54.72 115 LEU A O 1
ATOM 921 N N . PHE A 1 116 ? 18.595 -0.822 5.953 1.00 56.50 116 PHE A N 1
ATOM 922 C CA . PHE A 1 116 ? 19.399 -0.172 6.962 1.00 56.50 116 PHE A CA 1
ATOM 923 C C . PHE A 1 116 ? 18.401 0.523 7.883 1.00 56.50 116 PHE A C 1
ATOM 925 O O . PHE A 1 116 ? 17.745 1.482 7.476 1.00 56.50 116 PHE A O 1
ATOM 932 N N . GLY A 1 117 ? 18.202 -0.023 9.087 1.00 43.34 117 GLY A N 1
ATOM 933 C CA . GLY A 1 117 ? 17.518 0.712 10.152 1.00 43.34 117 GLY A CA 1
ATOM 934 C C . GLY A 1 117 ? 18.233 2.043 10.352 1.00 43.34 117 GLY A C 1
ATOM 935 O O . GLY A 1 117 ? 19.439 2.085 10.118 1.00 43.34 117 GLY A O 1
ATOM 936 N N . ASN A 1 118 ? 17.490 3.100 10.696 1.00 46.47 118 ASN A N 1
ATOM 937 C CA . ASN A 1 118 ? 17.981 4.469 10.875 1.00 46.47 118 ASN A CA 1
ATOM 938 C C . ASN A 1 118 ? 19.415 4.478 11.428 1.00 46.47 118 ASN A C 1
ATOM 940 O O . ASN A 1 118 ? 19.622 4.362 12.633 1.00 46.47 118 ASN A O 1
ATOM 944 N N . ARG A 1 119 ? 20.411 4.574 10.539 1.00 44.75 119 ARG A N 1
ATOM 945 C CA . ARG A 1 119 ? 21.774 4.899 10.932 1.00 44.75 119 ARG A CA 1
ATOM 946 C C . ARG A 1 119 ? 21.730 6.389 11.209 1.00 44.75 119 ARG A C 1
ATOM 948 O O . ARG A 1 119 ? 22.006 7.192 10.322 1.00 44.75 119 ARG A O 1
ATOM 955 N N . GLU A 1 120 ? 21.306 6.759 12.412 1.00 46.75 120 GLU A N 1
ATOM 956 C CA . GLU A 1 120 ? 21.820 7.993 12.989 1.00 46.75 120 GLU A CA 1
ATOM 957 C C . GLU A 1 120 ? 23.349 7.911 12.896 1.00 46.75 120 GLU A C 1
ATOM 959 O O . GLU A 1 120 ? 23.957 6.928 13.319 1.00 46.75 120 GLU A O 1
ATOM 964 N N . SER A 1 121 ? 23.925 8.889 12.196 1.00 50.09 121 SER A N 1
ATOM 965 C CA . SER A 1 121 ? 25.357 9.080 11.960 1.00 50.09 121 SER A CA 1
ATOM 966 C C . SER A 1 121 ? 26.146 7.815 11.588 1.00 50.09 121 SER A C 1
ATOM 968 O O . SER A 1 121 ? 26.861 7.239 12.407 1.00 50.09 121 SER A O 1
ATOM 970 N N . ALA A 1 122 ? 26.151 7.448 10.306 1.00 44.00 122 ALA A N 1
ATOM 971 C CA . ALA A 1 122 ? 27.410 6.951 9.764 1.00 44.00 122 ALA A CA 1
ATOM 972 C C . ALA A 1 122 ? 28.372 8.150 9.758 1.00 44.00 122 ALA A C 1
ATOM 974 O O . ALA A 1 122 ? 28.265 9.025 8.898 1.00 44.00 122 ALA A O 1
ATOM 975 N N . ALA A 1 123 ? 29.229 8.238 10.779 1.00 46.22 123 ALA A N 1
ATOM 976 C CA . ALA A 1 123 ? 30.395 9.112 10.762 1.00 46.22 123 ALA A CA 1
ATOM 977 C C . ALA A 1 123 ? 31.145 8.918 9.429 1.00 46.22 123 ALA A C 1
ATOM 979 O O . ALA A 1 123 ? 31.155 7.793 8.912 1.00 46.22 123 ALA A O 1
ATOM 980 N N . PRO A 1 124 ? 31.725 9.976 8.836 1.00 46.75 124 PRO A N 1
ATOM 981 C CA . PRO A 1 124 ? 32.471 9.827 7.597 1.00 46.75 124 PRO A CA 1
ATOM 982 C C . PRO A 1 124 ? 33.614 8.833 7.830 1.00 46.75 124 PRO A C 1
ATOM 984 O O . PRO A 1 124 ? 34.499 9.067 8.644 1.00 46.75 124 PRO A O 1
ATOM 987 N N . LEU A 1 125 ? 33.561 7.698 7.136 1.00 49.50 125 LEU A N 1
ATOM 988 C CA . LEU A 1 125 ? 34.639 6.715 7.080 1.00 49.50 125 LEU A CA 1
ATOM 989 C C . LEU A 1 125 ? 35.669 7.169 6.045 1.00 49.50 125 LEU A C 1
ATOM 991 O O . LEU A 1 125 ? 35.855 6.483 5.052 1.00 49.50 125 LEU A O 1
ATOM 995 N N . PHE A 1 126 ? 36.287 8.331 6.249 1.00 50.38 126 PHE A N 1
ATOM 996 C CA . PHE A 1 126 ? 37.510 8.721 5.547 1.00 50.38 126 PHE A CA 1
ATOM 997 C C . PHE A 1 126 ? 38.309 9.664 6.457 1.00 50.38 126 PHE A C 1
ATOM 999 O O . PHE A 1 126 ? 37.907 10.815 6.633 1.00 50.38 126 PHE A O 1
ATOM 1006 N N . ASP A 1 127 ? 39.394 9.137 7.033 1.00 49.22 127 ASP A N 1
ATOM 1007 C CA . ASP A 1 127 ? 40.587 9.912 7.409 1.00 49.22 127 ASP A CA 1
ATOM 1008 C C . ASP A 1 127 ? 41.54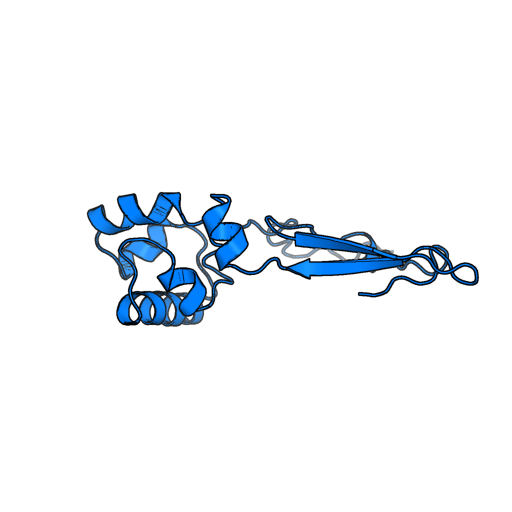3 9.941 6.206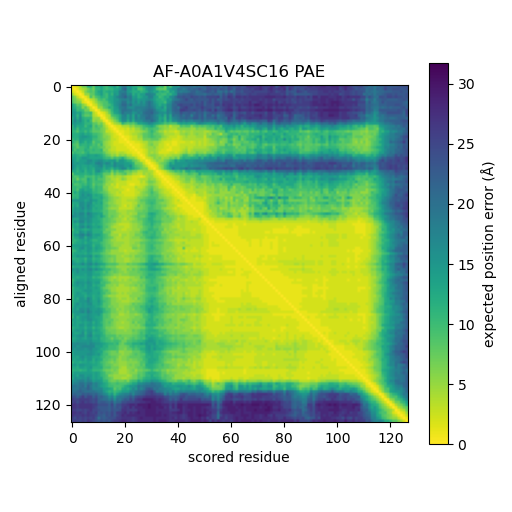 1.00 49.22 127 ASP A C 1
ATOM 1010 O O . ASP A 1 127 ? 41.655 8.888 5.526 1.00 49.22 127 ASP A O 1
#

Solvent-accessible surface area (backbone atoms only — not comparable to full-atom values): 8097 Å² total; per-residue (Å²): 99,81,51,68,52,87,88,72,69,51,79,82,72,76,66,77,78,82,54,94,54,53,39,77,45,82,48,69,54,102,88,50,58,69,28,46,38,70,48,71,54,56,61,69,61,35,46,76,72,70,45,54,43,42,64,80,74,53,49,54,72,53,44,40,70,41,79,94,35,46,69,75,54,23,51,51,50,51,56,48,31,65,74,66,77,44,70,92,49,79,70,64,51,49,84,82,32,59,62,78,59,38,64,70,40,49,80,48,46,42,75,83,75,67,95,67,66,87,68,78,74,76,69,82,92,71,133

Foldseek 3Di:
DWDFDPVPDDPVNVDDDDDQQWDKDWDDDPPTDIIIDIDGDDLVVCVVVQHADELLPDDLVSLCVFPPDDSVLSVVSVVVCVVVVHDPDLCVSCVRDPPVSSVSRVSRHDHDDDPDDPPPDPDPPDD

pLDDT: mean 79.03, std 17.56, range [43.34, 97.56]

Radius of gyration: 19.03 Å; Cα contacts (8 Å, |Δi|>4): 126; chains: 1; bounding box: 54×27×46 Å

Sequence (127 aa):
MRVEDIKKFDEKDLTVKLRNGSKIILSSNKENHPYFELEQMKATTRFVLGMPIEVNRATSKDLELIPGIGNKTAGAIIAYREKIGGFNTINEISKILREKRLMNVAKYLCIEKPLFGNRESAAPLFD

Mean predicted aligned error: 10.61 Å